Protein AF-A0A7J3KS52-F1 (afdb_monomer_lite)

Foldseek 3Di:
DVVVCDVQVNPHVPDHQDAPVVLVVLLVVLVVCVVVPVDPVSVVSSVSSVLCQLQQFQFDDPPDPDGDGLLPDDPVVCNVVSQLNAGKRRAPAEAADPPHDDDPVCPVRYIDGDHDPPND

Radius of gyration: 15.78 Å; chains: 1; bounding box: 36×25×48 Å

Structure (mmCIF, N/CA/C/O backbone):
data_AF-A0A7J3KS52-F1
#
_entry.id   AF-A0A7J3KS52-F1
#
loop_
_atom_site.group_PDB
_atom_site.id
_atom_site.type_symbol
_atom_site.label_atom_id
_atom_site.label_alt_id
_atom_site.label_comp_id
_atom_site.label_asym_id
_atom_site.label_entity_id
_atom_site.label_seq_id
_atom_site.pdbx_PDB_ins_code
_atom_site.Cartn_x
_atom_site.Cartn_y
_atom_site.Cartn_z
_atom_site.occupancy
_atom_site.B_iso_or_equiv
_atom_site.auth_seq_id
_atom_site.auth_comp_id
_atom_site.auth_asym_id
_atom_site.auth_atom_id
_atom_site.pdbx_PDB_model_num
ATOM 1 N N . MET A 1 1 ? -16.294 3.738 5.811 1.00 95.06 1 MET A N 1
ATOM 2 C CA . MET A 1 1 ? -14.919 3.200 5.933 1.00 95.06 1 MET A CA 1
ATOM 3 C C . MET A 1 1 ? -14.830 1.671 5.992 1.00 95.06 1 MET A C 1
ATOM 5 O O . MET A 1 1 ? -13.956 1.133 5.330 1.00 95.06 1 MET A O 1
ATOM 9 N N . ASN A 1 2 ? -15.732 0.935 6.659 1.00 96.00 2 ASN A N 1
ATOM 10 C CA . ASN A 1 2 ? -15.665 -0.545 6.652 1.00 96.00 2 ASN A CA 1
ATOM 11 C C . ASN A 1 2 ? -15.854 -1.166 5.254 1.00 96.00 2 ASN A C 1
ATOM 13 O O . ASN A 1 2 ? -15.107 -2.057 4.879 1.00 96.00 2 ASN A O 1
ATOM 17 N N . SER A 1 3 ? -16.790 -0.649 4.444 1.00 97.44 3 SER A N 1
ATOM 18 C CA . SER A 1 3 ? -16.953 -1.092 3.044 1.00 97.44 3 SER A CA 1
ATOM 19 C C . SER A 1 3 ? -15.699 -0.837 2.195 1.00 97.44 3 SER A C 1
ATOM 21 O O . SER A 1 3 ? -15.348 -1.657 1.353 1.00 97.44 3 SER A O 1
ATOM 23 N N . PHE A 1 4 ? -14.984 0.269 2.442 1.00 97.56 4 PHE A N 1
ATOM 24 C CA . PHE A 1 4 ? -13.684 0.510 1.815 1.00 97.56 4 PHE A CA 1
ATOM 25 C C . PHE A 1 4 ? -12.681 -0.574 2.229 1.00 97.56 4 PHE A C 1
ATOM 27 O O . PHE A 1 4 ? -12.128 -1.233 1.35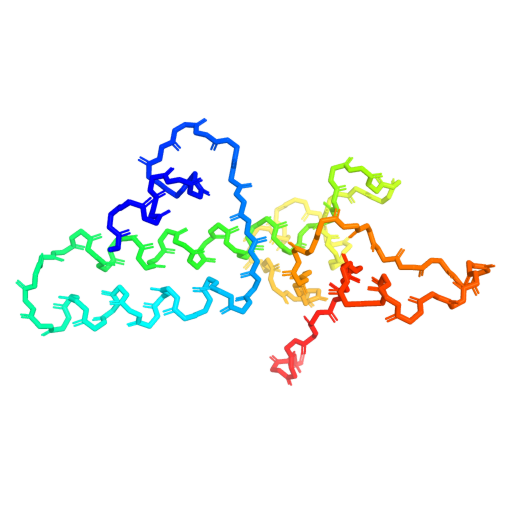7 1.00 97.56 4 PHE A O 1
ATOM 34 N N . ALA A 1 5 ? -12.522 -0.818 3.535 1.00 97.81 5 ALA A N 1
ATOM 35 C CA . ALA A 1 5 ? -11.601 -1.834 4.042 1.00 97.81 5 ALA A CA 1
ATOM 36 C C . ALA A 1 5 ? -11.896 -3.234 3.473 1.00 97.81 5 ALA A C 1
ATOM 38 O O . ALA A 1 5 ? -10.985 -3.959 3.082 1.00 97.81 5 ALA A O 1
ATOM 39 N N . TYR A 1 6 ? -13.176 -3.594 3.373 1.00 98.31 6 TYR A N 1
ATOM 40 C CA . TYR A 1 6 ? -13.592 -4.881 2.832 1.00 98.31 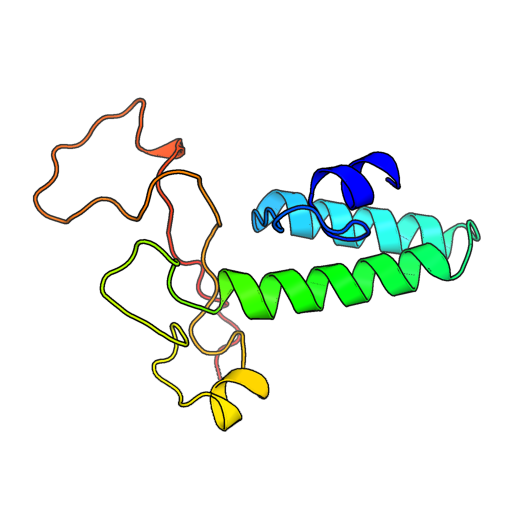6 TYR A CA 1
ATOM 41 C C . TYR A 1 6 ? -13.305 -4.992 1.330 1.00 98.31 6 TYR A C 1
ATOM 43 O O . TYR A 1 6 ? -12.665 -5.947 0.900 1.00 98.31 6 TYR A O 1
ATOM 51 N N . ARG A 1 7 ? -13.734 -4.012 0.520 1.00 97.81 7 ARG A N 1
ATOM 52 C CA . ARG A 1 7 ? -13.617 -4.074 -0.950 1.00 97.81 7 ARG A CA 1
ATOM 53 C C . ARG A 1 7 ? -12.183 -3.946 -1.465 1.00 97.81 7 ARG A C 1
ATOM 55 O O . ARG A 1 7 ? -11.915 -4.380 -2.579 1.00 97.81 7 ARG A O 1
ATOM 62 N N . THR A 1 8 ? -11.275 -3.350 -0.692 1.00 97.25 8 THR A N 1
ATOM 63 C CA . THR A 1 8 ? -9.860 -3.213 -1.080 1.00 97.25 8 THR A CA 1
ATOM 64 C C . THR A 1 8 ? -8.972 -4.340 -0.549 1.00 97.25 8 THR A C 1
ATOM 66 O O . THR A 1 8 ? -7.752 -4.251 -0.674 1.00 97.25 8 THR A O 1
ATOM 69 N N . GLY A 1 9 ? -9.540 -5.381 0.073 1.00 97.69 9 GLY A N 1
ATOM 70 C CA . GLY A 1 9 ? -8.764 -6.491 0.645 1.00 97.69 9 GLY A CA 1
ATOM 71 C C . GLY A 1 9 ? -7.997 -6.128 1.922 1.00 97.69 9 GLY A C 1
ATOM 72 O O . GLY A 1 9 ? -7.075 -6.830 2.322 1.00 97.69 9 GLY A O 1
ATOM 73 N N . LEU A 1 10 ? -8.324 -5.006 2.574 1.00 98.06 10 LEU A N 1
ATOM 74 C CA . LEU A 1 10 ? -7.695 -4.632 3.847 1.00 98.06 10 LEU A CA 1
ATOM 75 C C . LEU A 1 10 ? -8.256 -5.467 5.009 1.00 98.06 10 LEU A C 1
ATOM 77 O O . LEU A 1 10 ? -7.520 -5.863 5.912 1.00 98.06 10 LEU A O 1
ATOM 81 N N . SER A 1 11 ? -9.561 -5.739 5.000 1.00 97.50 11 SER A N 1
ATOM 82 C CA . SER A 1 11 ? -10.267 -6.490 6.050 1.00 97.50 11 SER A CA 1
ATOM 83 C C . SER A 1 11 ? -11.024 -7.712 5.519 1.00 97.50 11 SER A C 1
ATOM 85 O O . SER A 1 11 ? -12.004 -8.129 6.130 1.00 97.50 11 SER A O 1
ATOM 87 N N . SER A 1 12 ? -10.627 -8.230 4.359 1.00 97.12 12 SER A N 1
ATOM 88 C CA . SER A 1 12 ? -11.210 -9.405 3.706 1.00 97.12 12 SER A CA 1
ATOM 89 C C . SER A 1 12 ? -10.105 -10.241 3.059 1.00 97.12 12 SER A C 1
ATOM 91 O O . SER A 1 12 ? -8.971 -9.775 2.959 1.00 97.12 12 SER A O 1
ATOM 93 N N . ASP A 1 13 ? -10.457 -11.432 2.577 1.00 96.25 13 ASP A N 1
ATOM 94 C CA . ASP A 1 13 ? -9.541 -12.336 1.863 1.00 96.25 13 ASP A CA 1
ATOM 95 C C . ASP A 1 13 ? -9.425 -12.014 0.358 1.00 96.25 13 ASP A C 1
ATOM 97 O O . ASP A 1 13 ? -8.846 -12.775 -0.415 1.00 96.25 13 ASP A O 1
ATOM 101 N N . LEU A 1 14 ? -9.991 -10.884 -0.091 1.00 96.88 14 LEU A N 1
ATOM 102 C CA . LEU A 1 14 ? -9.846 -10.419 -1.472 1.00 96.88 14 LEU A CA 1
ATOM 103 C C . LEU A 1 14 ? -8.391 -10.026 -1.758 1.00 96.88 14 LEU A C 1
ATOM 105 O O . LEU A 1 14 ? -7.711 -9.490 -0.880 1.00 96.88 14 LEU A O 1
ATOM 109 N N . LYS A 1 15 ? -7.939 -10.194 -3.014 1.00 94.75 15 LYS A N 1
ATOM 110 C CA . LYS A 1 15 ? -6.613 -9.712 -3.441 1.00 94.75 15 LYS A CA 1
ATOM 111 C C . LYS A 1 15 ? -6.487 -8.216 -3.098 1.00 94.75 15 LYS A C 1
ATOM 113 O O . LYS A 1 15 ? -7.309 -7.427 -3.580 1.00 94.75 15 LYS A O 1
ATOM 118 N N . PRO A 1 16 ? -5.488 -7.810 -2.292 1.00 96.31 16 PRO A N 1
ATOM 119 C CA . PRO A 1 16 ? -5.325 -6.415 -1.917 1.00 96.31 16 PRO A CA 1
ATOM 120 C C . PRO A 1 16 ? -5.149 -5.514 -3.139 1.00 96.31 16 PRO A C 1
ATOM 122 O O . PRO A 1 16 ? -4.359 -5.804 -4.037 1.00 96.31 16 PRO A O 1
ATOM 125 N N . ARG A 1 17 ? -5.875 -4.395 -3.153 1.00 94.94 17 ARG A N 1
ATOM 126 C CA . ARG A 1 17 ? -5.738 -3.342 -4.165 1.00 94.94 17 ARG A CA 1
ATOM 127 C C . ARG A 1 17 ? -5.266 -2.080 -3.471 1.00 94.94 17 ARG A C 1
ATOM 129 O O . ARG A 1 17 ? -6.019 -1.510 -2.683 1.00 94.94 17 ARG A O 1
ATOM 136 N N . ARG A 1 18 ? -4.025 -1.683 -3.744 1.00 97.31 18 ARG A N 1
ATOM 137 C CA . ARG A 1 18 ? -3.383 -0.522 -3.126 1.00 97.31 18 ARG A CA 1
ATOM 138 C C . ARG A 1 18 ? -3.140 0.549 -4.173 1.00 97.31 18 ARG A C 1
ATOM 140 O O . ARG A 1 18 ? -2.670 0.239 -5.262 1.00 97.31 18 ARG A O 1
ATOM 147 N N . TYR A 1 19 ? -3.486 1.778 -3.826 1.00 96.50 19 TYR A N 1
ATOM 148 C CA . TYR A 1 19 ? -3.263 2.963 -4.638 1.00 96.50 19 TYR A CA 1
ATOM 149 C C . TYR A 1 19 ? -2.883 4.099 -3.697 1.00 96.50 19 TYR A C 1
ATOM 151 O O . TYR A 1 19 ? -3.696 4.531 -2.874 1.00 96.50 19 TYR A O 1
ATOM 159 N N . LEU A 1 20 ? -1.637 4.555 -3.820 1.00 95.44 20 LEU A N 1
ATOM 160 C CA . LEU A 1 20 ? -0.920 5.339 -2.818 1.00 95.44 20 LEU A CA 1
ATOM 161 C C . LEU A 1 20 ? -1.739 6.528 -2.300 1.00 95.44 20 LEU A C 1
ATOM 163 O O . LEU A 1 20 ? -1.920 6.690 -1.095 1.00 95.44 20 LEU A O 1
ATOM 167 N N . TRP A 1 21 ? -2.301 7.323 -3.212 1.00 94.69 21 TRP A N 1
ATOM 168 C CA . TRP A 1 21 ? -3.055 8.525 -2.861 1.00 94.69 21 TRP A CA 1
ATOM 169 C C . TRP A 1 21 ? -4.365 8.210 -2.135 1.00 94.69 21 TRP A C 1
ATOM 171 O O . TRP A 1 21 ? -4.648 8.791 -1.089 1.00 94.69 21 TRP A O 1
ATOM 181 N N . THR A 1 22 ? -5.167 7.271 -2.648 1.00 96.62 22 THR A N 1
ATOM 182 C CA . THR A 1 22 ? -6.430 6.888 -1.993 1.00 96.62 22 THR A CA 1
ATOM 183 C C . THR A 1 22 ? -6.185 6.244 -0.635 1.00 96.62 22 THR A C 1
ATOM 185 O O . THR A 1 22 ? -6.930 6.519 0.307 1.00 96.62 22 THR A O 1
ATOM 188 N N . ASP A 1 23 ? -5.139 5.430 -0.511 1.00 98.12 23 ASP A N 1
ATOM 189 C CA . ASP A 1 23 ? -4.798 4.801 0.758 1.00 98.12 23 ASP A CA 1
ATOM 190 C C . ASP A 1 23 ? -4.301 5.834 1.783 1.00 98.12 23 ASP A C 1
ATOM 192 O O . ASP A 1 23 ? -4.710 5.765 2.942 1.00 98.12 23 ASP A O 1
ATOM 196 N N . ALA A 1 24 ? -3.542 6.858 1.372 1.00 97.25 24 ALA A N 1
ATOM 197 C CA . ALA A 1 24 ? -3.154 7.965 2.252 1.00 97.25 24 ALA A CA 1
ATOM 198 C C . ALA A 1 24 ? -4.378 8.706 2.828 1.00 97.25 24 ALA A C 1
ATOM 200 O O . ALA A 1 24 ? -4.476 8.907 4.041 1.00 97.25 24 ALA A O 1
ATOM 201 N N . PHE A 1 25 ? -5.370 9.032 1.989 1.00 98.12 25 PHE A N 1
ATOM 202 C CA . PHE A 1 25 ? -6.634 9.610 2.466 1.00 98.12 25 PHE A CA 1
ATOM 203 C C . PHE A 1 25 ? -7.393 8.656 3.399 1.00 98.12 25 PHE A C 1
ATOM 205 O O . PHE A 1 25 ? -7.976 9.088 4.397 1.00 98.12 25 PHE A O 1
ATOM 212 N N . ALA A 1 26 ? -7.396 7.355 3.104 1.00 98.44 26 ALA A N 1
ATOM 213 C CA . ALA A 1 26 ? -8.059 6.362 3.938 1.00 98.44 26 ALA A CA 1
ATOM 214 C C . ALA A 1 26 ? -7.411 6.231 5.325 1.00 98.44 26 ALA A C 1
ATOM 216 O O . ALA A 1 26 ? -8.147 6.130 6.308 1.00 98.44 26 ALA A O 1
ATOM 217 N N . VAL A 1 27 ? -6.077 6.299 5.427 1.00 98.62 27 VAL A N 1
ATOM 218 C CA . VAL A 1 27 ? -5.357 6.344 6.711 1.00 98.62 27 VAL A CA 1
ATOM 219 C C . VAL A 1 27 ? -5.822 7.540 7.541 1.00 98.62 27 VAL A C 1
ATOM 221 O O . VAL A 1 27 ? -6.250 7.349 8.681 1.00 98.62 27 VAL A O 1
ATOM 224 N N . CYS A 1 28 ? -5.840 8.749 6.968 1.00 98.50 28 CYS A N 1
ATOM 225 C CA . CYS A 1 28 ? -6.333 9.945 7.662 1.00 98.50 28 CYS A CA 1
ATOM 226 C C . CYS A 1 28 ? -7.780 9.770 8.149 1.00 98.50 28 CYS A C 1
ATOM 228 O O . CYS A 1 28 ? -8.092 10.058 9.304 1.00 98.50 28 CYS A O 1
ATOM 230 N N . ASN A 1 29 ? -8.656 9.227 7.301 1.00 98.62 29 ASN A N 1
ATOM 231 C CA . ASN A 1 29 ? -10.055 8.985 7.655 1.00 98.62 29 ASN A CA 1
ATOM 232 C C . ASN A 1 29 ? -10.212 7.952 8.780 1.00 98.62 29 ASN A C 1
ATOM 234 O O . ASN A 1 29 ? -11.061 8.114 9.656 1.00 98.62 29 ASN A O 1
ATOM 238 N N . PHE A 1 30 ? -9.414 6.883 8.779 1.00 98.75 30 PHE A N 1
ATOM 239 C CA . PHE A 1 30 ? -9.422 5.897 9.857 1.00 98.75 30 PHE A CA 1
ATOM 240 C C . PHE A 1 30 ? -8.943 6.496 11.183 1.00 98.75 30 PHE A C 1
ATOM 242 O O . PHE A 1 30 ? -9.594 6.299 12.210 1.00 98.75 30 PHE A O 1
ATOM 249 N N . LEU A 1 31 ? -7.853 7.264 11.166 1.00 98.62 31 LEU A N 1
ATOM 250 C CA . LEU A 1 31 ? -7.340 7.932 12.362 1.00 98.62 31 LEU A CA 1
ATOM 251 C C . LEU A 1 31 ? -8.337 8.957 12.915 1.00 98.62 31 LEU A C 1
ATOM 253 O O . LEU A 1 31 ? -8.528 9.024 14.127 1.00 98.62 31 LEU A O 1
ATOM 257 N N . GLU A 1 32 ? -9.041 9.694 12.055 1.00 98.56 32 GLU A N 1
ATOM 258 C CA . GLU A 1 32 ? -10.076 10.633 12.498 1.00 98.56 32 GLU A CA 1
ATOM 259 C C . GLU A 1 32 ? -11.276 9.915 13.135 1.00 98.56 32 GLU A C 1
ATOM 261 O O . GLU A 1 32 ? -11.787 10.346 14.170 1.00 98.56 32 GLU A O 1
ATOM 266 N N . LEU A 1 33 ? -11.711 8.781 12.574 1.00 98.50 33 LEU A N 1
ATOM 267 C CA . LEU A 1 33 ? -12.760 7.958 13.188 1.00 98.50 33 LEU A CA 1
ATOM 268 C C . LEU A 1 33 ? -12.327 7.397 14.547 1.00 98.50 33 LEU A C 1
ATOM 270 O O . LEU A 1 33 ? -13.137 7.342 15.474 1.00 98.50 33 LEU A O 1
ATOM 274 N N . TYR A 1 34 ? -11.060 7.007 14.683 1.00 98.44 34 TYR A N 1
ATOM 275 C CA . TYR A 1 34 ? -10.502 6.616 15.972 1.00 98.44 34 TYR A CA 1
ATOM 276 C C . TYR A 1 34 ? -10.534 7.781 16.971 1.00 98.44 34 TYR A C 1
ATOM 278 O O . TYR A 1 34 ? -11.084 7.636 18.062 1.00 98.44 34 TYR A O 1
ATOM 286 N N . ARG A 1 35 ? -10.042 8.960 16.568 1.00 98.31 35 ARG A N 1
ATOM 287 C CA . ARG A 1 35 ? -9.995 10.174 17.398 1.00 98.31 35 ARG A CA 1
ATOM 288 C C . ARG A 1 35 ? -11.376 10.620 17.882 1.00 98.31 35 ARG A C 1
ATOM 290 O O . ARG A 1 35 ? -11.504 11.107 19.000 1.00 98.31 35 ARG A O 1
ATOM 297 N N . LYS A 1 36 ? -12.418 10.431 17.066 1.00 98.38 36 LYS A N 1
ATOM 298 C CA . LYS A 1 36 ? -13.816 10.712 17.435 1.00 98.38 36 LYS A CA 1
ATOM 299 C C . LYS A 1 36 ? -14.463 9.645 18.333 1.00 98.38 36 LYS A C 1
ATOM 301 O O . LYS A 1 36 ? -15.637 9.778 18.664 1.00 98.38 36 LYS A O 1
ATOM 306 N N . GLY A 1 37 ? -13.739 8.594 18.720 1.00 97.38 37 GLY A N 1
ATOM 307 C CA . GLY A 1 37 ? -14.228 7.574 19.650 1.00 97.38 37 GLY A CA 1
ATOM 308 C C . GLY A 1 37 ? -15.052 6.455 19.008 1.00 97.38 37 GLY A C 1
ATOM 309 O O . GLY A 1 37 ? -15.715 5.707 19.719 1.00 97.38 37 GLY A O 1
ATOM 310 N N . PHE A 1 38 ? -15.000 6.268 17.682 1.00 96.62 38 PHE A N 1
ATOM 311 C CA . PHE A 1 38 ? -15.745 5.188 17.010 1.00 96.62 38 PHE A CA 1
ATOM 312 C C . PHE A 1 38 ? -15.097 3.787 17.146 1.00 96.62 38 PHE A C 1
ATOM 314 O O . PHE A 1 38 ? -15.534 2.830 16.493 1.00 96.62 38 PHE A O 1
ATOM 321 N N . GLY A 1 39 ? -14.065 3.658 17.989 1.00 96.69 39 GLY A N 1
ATOM 322 C CA . GLY A 1 39 ? -13.463 2.396 18.430 1.00 96.69 39 GLY A CA 1
ATOM 323 C C . GLY A 1 39 ? -12.057 2.105 17.888 1.00 96.69 39 GLY A C 1
ATOM 324 O O . GLY A 1 39 ? -11.694 2.509 16.781 1.00 96.69 39 GLY A O 1
ATOM 325 N N . GLU A 1 40 ? -11.291 1.319 18.656 1.00 97.62 40 GLU A N 1
ATOM 326 C CA . GLU A 1 40 ? -9.898 0.901 18.376 1.00 97.62 40 GLU A CA 1
ATOM 327 C C . GLU A 1 40 ? -9.716 0.215 17.014 1.00 97.62 40 GLU A C 1
ATOM 329 O O . GLU A 1 40 ? -8.648 0.283 16.404 1.00 97.62 40 GLU A O 1
ATOM 334 N N . LYS A 1 41 ? -10.778 -0.396 16.471 1.00 97.94 41 LYS A N 1
ATOM 335 C CA . LYS A 1 41 ? -10.740 -1.040 15.151 1.00 97.94 41 LYS A CA 1
ATOM 336 C C . LYS A 1 41 ? -10.229 -0.109 14.049 1.00 97.94 41 LYS A C 1
ATOM 338 O O . LYS A 1 41 ? -9.565 -0.579 13.134 1.00 97.94 41 LYS A O 1
ATOM 343 N N . TYR A 1 42 ? -10.519 1.192 14.119 1.00 98.56 42 TYR A N 1
ATOM 344 C CA . TYR A 1 42 ? -10.085 2.126 13.083 1.00 98.56 42 TYR A CA 1
ATOM 345 C C . TYR A 1 42 ? -8.598 2.460 13.188 1.00 98.56 42 TYR A C 1
ATOM 347 O O . TYR A 1 42 ? -7.939 2.553 12.158 1.00 98.56 42 TYR A O 1
ATOM 355 N N . ARG A 1 43 ? -8.035 2.515 14.401 1.00 98.50 43 ARG A N 1
ATOM 356 C CA . ARG A 1 43 ? -6.582 2.587 14.593 1.00 98.50 43 ARG A CA 1
ATOM 357 C C . ARG A 1 43 ? -5.895 1.349 14.015 1.00 98.50 43 ARG A C 1
ATOM 359 O O . ARG A 1 43 ? -4.939 1.482 13.258 1.00 98.50 43 ARG A O 1
ATOM 366 N N . ASN A 1 44 ? -6.432 0.160 14.288 1.00 98.50 44 ASN A N 1
ATOM 367 C CA . ASN A 1 44 ? -5.890 -1.091 13.748 1.00 98.50 44 ASN A CA 1
ATOM 368 C C . ASN A 1 44 ? -5.979 -1.152 12.214 1.00 98.50 44 ASN A C 1
ATOM 370 O O . ASN A 1 44 ? -5.037 -1.593 11.564 1.00 98.50 44 ASN A O 1
ATOM 374 N N . LEU A 1 45 ? -7.083 -0.677 11.623 1.00 98.69 45 LEU A N 1
ATOM 375 C CA . LEU A 1 45 ? -7.222 -0.581 10.166 1.00 98.69 45 LEU A CA 1
ATOM 376 C C . LEU A 1 45 ? -6.245 0.429 9.554 1.00 98.69 45 LEU A C 1
ATOM 378 O O . LEU A 1 45 ? -5.706 0.149 8.489 1.00 98.69 45 LEU A O 1
ATOM 382 N N . ALA A 1 46 ? -5.991 1.564 10.215 1.00 98.69 46 ALA A N 1
ATOM 383 C CA . ALA A 1 46 ? -5.001 2.538 9.762 1.00 98.69 46 ALA A CA 1
ATOM 384 C C . ALA A 1 46 ? -3.593 1.928 9.727 1.00 98.69 46 ALA A C 1
ATOM 386 O O . ALA A 1 46 ? -2.940 1.981 8.690 1.00 98.69 46 ALA A O 1
ATOM 387 N N . LEU A 1 47 ? -3.162 1.291 10.824 1.00 98.56 47 LEU A N 1
ATOM 388 C CA . LEU A 1 47 ? -1.850 0.637 10.910 1.00 98.56 47 LEU A CA 1
ATOM 389 C C . LEU A 1 47 ? -1.710 -0.476 9.865 1.00 98.56 47 LEU A C 1
ATOM 391 O O . LEU A 1 47 ? -0.770 -0.468 9.078 1.00 98.56 47 LEU A O 1
ATOM 395 N N . LYS A 1 48 ? -2.711 -1.360 9.769 1.00 98.50 48 LYS A N 1
ATOM 396 C CA . LYS A 1 48 ? -2.719 -2.439 8.775 1.00 98.50 48 LYS A CA 1
ATOM 397 C C . LYS A 1 48 ? -2.655 -1.908 7.340 1.00 98.50 48 LYS A C 1
ATOM 399 O O . LYS A 1 48 ? -2.050 -2.546 6.481 1.00 98.50 48 LYS A O 1
ATOM 404 N N . LEU A 1 49 ? -3.303 -0.774 7.059 1.00 98.69 49 LEU A N 1
ATOM 405 C CA . LEU A 1 49 ? -3.272 -0.170 5.731 1.00 98.69 49 LEU A CA 1
ATOM 406 C C . LEU A 1 49 ? -1.886 0.384 5.408 1.00 98.69 49 LEU A C 1
ATOM 408 O O . LEU A 1 49 ? -1.395 0.121 4.317 1.00 98.69 49 LEU A O 1
ATOM 412 N N . VAL A 1 50 ? -1.253 1.087 6.352 1.00 98.31 50 VAL A N 1
ATOM 413 C CA . VAL A 1 50 ? 0.128 1.576 6.208 1.00 98.31 50 VAL A CA 1
ATOM 414 C C . VAL A 1 50 ? 1.077 0.416 5.916 1.00 98.31 50 VAL A C 1
ATOM 416 O O . VAL A 1 50 ? 1.804 0.466 4.925 1.00 98.31 50 VAL A O 1
ATOM 419 N N . ASP A 1 51 ? 0.998 -0.663 6.699 1.00 97.88 51 ASP A N 1
ATOM 420 C CA . ASP A 1 51 ? 1.824 -1.852 6.486 1.00 97.88 51 ASP A CA 1
ATOM 421 C C . ASP A 1 51 ? 1.593 -2.430 5.086 1.00 97.88 51 ASP A C 1
ATOM 423 O O . ASP A 1 51 ? 2.531 -2.582 4.306 1.00 97.88 51 ASP A O 1
ATOM 427 N N . GLN A 1 52 ? 0.338 -2.697 4.707 1.00 98.12 52 GLN A N 1
ATOM 428 C CA . GLN A 1 52 ? 0.048 -3.254 3.385 1.00 98.12 52 GLN A CA 1
ATOM 429 C C . GLN A 1 52 ? 0.507 -2.346 2.242 1.00 98.12 52 GLN A C 1
ATOM 431 O O . GLN A 1 52 ? 1.010 -2.858 1.246 1.00 98.12 52 GLN A O 1
ATOM 436 N N . VAL A 1 53 ? 0.355 -1.026 2.361 1.00 97.94 53 VAL A N 1
ATOM 437 C CA . VAL A 1 53 ? 0.863 -0.075 1.364 1.00 97.94 53 VAL A CA 1
ATOM 438 C C . VAL A 1 53 ? 2.377 -0.210 1.236 1.00 97.94 53 VAL A C 1
ATOM 440 O O . VAL A 1 53 ? 2.864 -0.397 0.125 1.00 97.94 53 VAL A O 1
ATOM 443 N N . HIS A 1 54 ? 3.115 -0.191 2.346 1.00 96.94 54 HIS A N 1
ATOM 444 C CA . HIS A 1 54 ? 4.572 -0.305 2.322 1.00 96.94 54 HIS A CA 1
ATOM 445 C C . HIS A 1 54 ? 5.042 -1.642 1.734 1.00 96.94 54 HIS A C 1
ATOM 447 O O . HIS A 1 54 ? 5.885 -1.662 0.842 1.00 96.94 54 HIS A O 1
ATOM 453 N N . PHE A 1 55 ? 4.466 -2.763 2.173 1.00 96.81 55 PHE A N 1
ATOM 454 C CA . PHE A 1 55 ? 4.877 -4.097 1.727 1.00 96.81 55 PHE A CA 1
ATOM 455 C C . PHE A 1 55 ? 4.485 -4.409 0.278 1.00 96.81 55 PHE A C 1
ATOM 457 O O . PHE A 1 55 ? 5.211 -5.128 -0.406 1.00 96.81 55 PHE A O 1
ATOM 464 N N . ILE A 1 56 ? 3.349 -3.894 -0.202 1.00 96.88 56 ILE A N 1
ATOM 465 C CA . ILE A 1 56 ? 2.860 -4.171 -1.561 1.00 96.88 56 ILE A CA 1
ATOM 466 C C . ILE A 1 56 ? 3.442 -3.174 -2.562 1.00 96.88 56 ILE A C 1
ATOM 468 O O . ILE A 1 56 ? 3.912 -3.574 -3.629 1.00 96.88 56 ILE A O 1
ATOM 472 N N . LEU A 1 57 ? 3.402 -1.876 -2.250 1.00 97.12 57 LEU A N 1
ATOM 473 C CA . LEU A 1 57 ? 3.876 -0.839 -3.166 1.00 97.12 57 LEU A CA 1
ATOM 474 C C . LEU A 1 57 ? 5.397 -0.655 -3.099 1.00 97.12 57 LEU A C 1
ATOM 476 O O . LEU A 1 57 ? 5.958 -0.143 -4.056 1.00 97.12 57 LEU A O 1
ATOM 480 N N . GLY A 1 58 ? 6.082 -1.126 -2.052 1.00 96.31 58 GLY A N 1
ATOM 481 C CA . GLY A 1 58 ? 7.553 -1.162 -1.980 1.00 96.31 58 GLY A CA 1
ATOM 482 C C . GLY A 1 58 ? 8.206 -2.291 -2.787 1.00 96.31 58 GLY A C 1
ATOM 483 O O . GLY A 1 58 ? 9.433 -2.376 -2.871 1.00 96.31 58 GLY A O 1
ATOM 484 N N . ARG A 1 59 ? 7.404 -3.173 -3.393 1.00 96.56 59 ARG A N 1
ATOM 485 C CA . ARG A 1 59 ? 7.860 -4.294 -4.226 1.00 96.56 59 ARG A CA 1
ATOM 486 C C . ARG A 1 59 ? 7.521 -4.073 -5.691 1.00 96.56 59 ARG A C 1
ATOM 488 O O . ARG A 1 59 ? 6.541 -3.397 -6.011 1.00 96.56 59 ARG A O 1
ATOM 495 N N . HIS A 1 60 ? 8.310 -4.678 -6.575 1.00 96.00 60 HIS A N 1
ATOM 496 C CA . HIS A 1 60 ? 7.975 -4.751 -7.994 1.00 96.00 60 HIS A CA 1
ATOM 497 C C . HIS A 1 60 ? 6.623 -5.441 -8.193 1.00 96.00 60 HIS A C 1
ATOM 499 O O . HIS A 1 60 ? 6.184 -6.241 -7.362 1.00 96.00 60 HIS A O 1
ATOM 505 N N . ARG A 1 61 ? 5.938 -5.101 -9.285 1.00 94.12 61 ARG A N 1
ATOM 506 C CA . ARG A 1 61 ? 4.635 -5.688 -9.596 1.00 94.12 61 ARG A CA 1
ATOM 507 C C . ARG A 1 61 ? 4.767 -7.180 -9.897 1.00 94.12 61 ARG A C 1
ATOM 509 O O . ARG A 1 61 ? 5.793 -7.635 -10.397 1.00 94.12 61 ARG A O 1
ATOM 516 N N . ASP A 1 62 ? 3.689 -7.925 -9.663 1.00 90.88 62 ASP A N 1
ATOM 517 C CA . ASP A 1 62 ? 3.634 -9.360 -9.971 1.00 90.88 62 ASP A CA 1
ATOM 518 C C . ASP A 1 62 ? 3.915 -9.639 -11.463 1.00 90.88 62 ASP A C 1
ATOM 520 O O . ASP A 1 62 ? 4.539 -10.651 -11.796 1.00 90.88 62 ASP A O 1
ATOM 524 N N . ASP A 1 63 ? 3.478 -8.726 -12.339 1.00 91.12 63 ASP A N 1
ATOM 525 C CA . ASP A 1 63 ? 3.599 -8.765 -13.802 1.00 91.12 63 ASP A CA 1
ATOM 526 C C . ASP A 1 63 ? 4.891 -8.119 -14.347 1.00 91.12 63 ASP A C 1
ATOM 528 O O . ASP A 1 63 ? 5.131 -8.172 -15.552 1.00 91.12 63 ASP A O 1
ATOM 532 N N . ASP A 1 64 ? 5.757 -7.566 -13.488 1.00 91.69 64 ASP A N 1
ATOM 533 C CA . ASP A 1 64 ? 7.069 -7.034 -13.886 1.00 91.69 64 ASP A CA 1
ATOM 534 C C . ASP A 1 64 ? 8.100 -8.172 -14.013 1.00 91.69 64 ASP A C 1
ATOM 536 O O . ASP A 1 64 ? 8.031 -9.194 -13.318 1.00 91.69 64 ASP A O 1
ATOM 540 N N . VAL A 1 65 ? 9.082 -8.005 -14.902 1.00 92.12 65 VAL A N 1
ATOM 541 C CA . VAL A 1 65 ? 10.225 -8.924 -15.033 1.00 92.12 65 VAL A CA 1
ATOM 542 C C . VAL A 1 65 ? 11.144 -8.854 -13.811 1.00 92.12 65 VAL A C 1
ATOM 544 O O . VAL A 1 65 ? 11.723 -9.865 -13.413 1.00 92.12 65 VAL A O 1
ATOM 547 N N . ARG A 1 66 ? 11.249 -7.675 -13.188 1.00 93.12 66 ARG A N 1
ATOM 548 C CA . ARG A 1 66 ? 11.952 -7.443 -11.926 1.00 93.12 66 ARG A CA 1
ATOM 549 C C . ARG A 1 66 ? 11.129 -8.029 -10.786 1.00 93.12 66 ARG A C 1
ATOM 551 O O . ARG A 1 66 ? 9.909 -7.895 -10.750 1.00 93.12 66 ARG A O 1
ATOM 558 N N . LYS A 1 67 ? 11.799 -8.677 -9.837 1.00 95.00 67 LYS A N 1
ATOM 559 C CA . LYS A 1 67 ? 11.167 -9.336 -8.687 1.00 95.00 67 LYS A CA 1
ATOM 560 C C . LYS A 1 67 ? 11.740 -8.793 -7.383 1.00 95.00 67 LYS A C 1
ATOM 562 O O . LYS A 1 67 ? 12.846 -8.266 -7.359 1.00 95.00 67 LYS A O 1
ATOM 567 N N . GLY A 1 68 ? 10.987 -8.956 -6.298 1.00 95.56 68 GLY A N 1
ATOM 568 C CA . GLY A 1 68 ? 11.410 -8.533 -4.964 1.00 95.56 68 GLY A CA 1
ATOM 569 C C . GLY A 1 68 ? 11.172 -7.047 -4.691 1.00 95.56 68 GLY A C 1
ATOM 570 O O . GLY A 1 68 ? 10.224 -6.447 -5.206 1.00 95.56 68 GLY A O 1
ATOM 571 N N . TRP A 1 69 ? 12.001 -6.480 -3.819 1.00 97.25 69 TRP A N 1
ATOM 572 C CA . TRP A 1 69 ? 11.915 -5.092 -3.373 1.00 97.25 69 TRP A CA 1
ATOM 573 C C . TRP A 1 69 ? 12.427 -4.118 -4.429 1.00 97.25 69 TRP A C 1
ATOM 575 O O . TRP A 1 69 ? 13.457 -4.361 -5.050 1.00 97.25 69 TRP A O 1
ATOM 585 N N . ILE A 1 70 ? 11.761 -2.972 -4.562 1.00 95.00 70 ILE A N 1
ATOM 586 C CA . ILE A 1 70 ? 12.171 -1.901 -5.485 1.00 95.00 70 ILE A CA 1
ATOM 587 C C . ILE A 1 70 ? 13.544 -1.330 -5.111 1.00 95.00 70 ILE A C 1
ATOM 589 O O . ILE A 1 70 ? 14.294 -0.876 -5.969 1.00 95.00 70 ILE A O 1
ATOM 593 N N . SER A 1 71 ? 13.898 -1.389 -3.827 1.00 94.06 71 SER A N 1
ATOM 594 C CA . SER A 1 71 ? 15.221 -1.012 -3.329 1.00 94.06 71 SER A CA 1
ATOM 595 C C . SER A 1 71 ? 16.350 -1.939 -3.791 1.00 94.06 71 SER A C 1
ATOM 597 O O . SER A 1 71 ? 17.514 -1.619 -3.572 1.00 94.06 71 SER A O 1
ATOM 599 N N . GLY A 1 72 ? 16.034 -3.106 -4.363 1.00 95.31 72 GLY A N 1
ATOM 600 C CA . GLY A 1 72 ? 17.010 -4.154 -4.663 1.00 95.31 72 GLY A CA 1
ATOM 601 C C . GLY A 1 72 ? 17.539 -4.889 -3.425 1.00 95.31 72 GLY A C 1
ATOM 602 O O . GLY A 1 72 ? 18.424 -5.734 -3.552 1.00 95.31 72 GLY A O 1
ATOM 603 N N . LEU A 1 73 ? 17.012 -4.594 -2.231 1.00 96.19 73 LEU A N 1
ATOM 604 C CA . LEU A 1 73 ? 17.365 -5.310 -1.008 1.00 96.19 73 LEU A CA 1
ATOM 605 C C . LEU A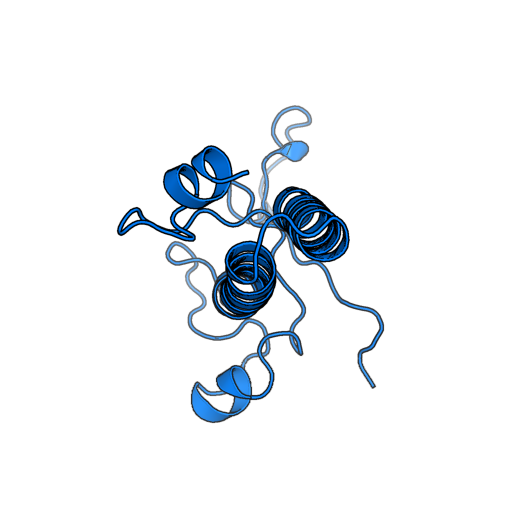 1 73 ? 16.852 -6.755 -1.045 1.00 96.19 73 LEU A C 1
ATOM 607 O O . LEU A 1 73 ? 15.843 -7.070 -1.681 1.00 96.19 73 LEU A O 1
ATOM 611 N N . ASN A 1 74 ? 17.536 -7.630 -0.306 1.00 96.69 74 ASN A N 1
ATOM 612 C CA . ASN A 1 74 ? 17.043 -8.980 -0.047 1.00 96.69 74 ASN A CA 1
ATOM 613 C C . ASN A 1 74 ? 15.760 -8.947 0.809 1.00 96.69 74 ASN A C 1
ATOM 615 O O . ASN A 1 74 ? 15.361 -7.900 1.325 1.00 96.69 74 ASN A O 1
ATOM 619 N N . ASP A 1 75 ? 15.098 -10.096 0.961 1.00 95.94 75 ASP A N 1
ATOM 620 C CA . ASP A 1 75 ? 13.812 -10.146 1.661 1.00 95.94 75 ASP A CA 1
ATOM 621 C C . ASP A 1 75 ? 13.896 -9.718 3.132 1.00 95.94 75 ASP A C 1
ATOM 623 O O . ASP A 1 75 ? 12.973 -9.057 3.603 1.00 95.94 75 ASP A O 1
ATOM 627 N N . GLU A 1 76 ? 14.988 -10.037 3.832 1.00 97.38 76 GLU A N 1
ATOM 628 C CA . GLU A 1 76 ? 15.169 -9.678 5.242 1.00 97.38 76 GLU A CA 1
ATOM 629 C C . GLU A 1 76 ? 15.320 -8.161 5.423 1.00 97.38 76 GLU A C 1
ATOM 631 O O . GLU A 1 76 ? 14.600 -7.547 6.213 1.00 97.38 76 GLU A O 1
ATOM 636 N N . GLU A 1 77 ? 16.222 -7.541 4.665 1.00 96.56 77 GLU A N 1
ATOM 637 C CA . GLU A 1 77 ? 16.507 -6.110 4.778 1.00 96.56 77 GLU A CA 1
ATOM 638 C C . GLU A 1 77 ? 15.380 -5.260 4.196 1.00 96.56 77 GLU A C 1
ATOM 640 O O . GLU A 1 77 ? 14.984 -4.254 4.785 1.00 96.56 77 GLU A O 1
ATOM 645 N N . GLY A 1 78 ? 14.784 -5.688 3.082 1.00 95.81 78 GLY A N 1
ATOM 646 C CA . GLY A 1 78 ? 13.623 -5.006 2.526 1.00 95.81 78 GLY A CA 1
ATOM 647 C C . GLY A 1 78 ? 12.402 -5.089 3.444 1.00 95.81 78 GLY A C 1
ATOM 648 O O . GLY A 1 78 ? 11.640 -4.131 3.517 1.00 95.81 78 GLY A O 1
ATOM 649 N N . PHE A 1 79 ? 12.241 -6.170 4.218 1.00 95.88 79 PHE A N 1
ATOM 650 C CA . PHE A 1 79 ? 11.177 -6.252 5.223 1.00 95.88 79 PHE A CA 1
ATOM 651 C C . PHE A 1 79 ? 11.347 -5.201 6.327 1.00 95.88 79 PHE A C 1
ATOM 653 O O . PHE A 1 79 ? 10.361 -4.604 6.759 1.00 95.88 79 PHE A O 1
ATOM 660 N N . LYS A 1 80 ? 12.588 -4.947 6.760 1.00 95.88 80 LYS A N 1
ATOM 661 C CA . LYS A 1 80 ? 12.913 -3.900 7.744 1.00 95.88 80 LYS A CA 1
ATOM 662 C C . LYS A 1 80 ? 12.774 -2.491 7.154 1.00 95.88 80 LYS A C 1
ATOM 664 O O . LYS A 1 80 ? 12.427 -1.556 7.875 1.00 95.88 80 LYS A O 1
ATOM 669 N N . HIS A 1 81 ? 13.015 -2.343 5.850 1.00 94.44 81 HIS A N 1
ATOM 670 C CA . HIS A 1 81 ? 13.072 -1.056 5.154 1.00 94.44 81 HIS A CA 1
ATOM 671 C C . HIS A 1 81 ? 12.194 -1.015 3.885 1.00 94.44 81 HIS A C 1
ATOM 673 O O . HIS A 1 81 ? 12.697 -0.731 2.795 1.00 94.44 81 HIS A O 1
ATOM 679 N N . PRO A 1 82 ? 10.869 -1.232 3.992 1.00 95.06 82 PRO A N 1
ATOM 680 C CA . PRO A 1 82 ? 10.003 -1.446 2.829 1.00 95.06 82 PRO A CA 1
ATOM 681 C C . PRO A 1 82 ? 9.829 -0.208 1.937 1.00 95.06 82 PRO A C 1
ATOM 683 O O . PRO A 1 82 ? 9.391 -0.324 0.797 1.00 95.06 82 PRO A O 1
ATOM 686 N N . THR A 1 83 ? 10.170 0.980 2.440 1.00 94.31 83 THR A N 1
ATOM 687 C CA . THR A 1 83 ? 10.003 2.265 1.744 1.00 94.31 83 THR A CA 1
ATOM 688 C C . THR A 1 83 ? 11.316 2.874 1.249 1.00 94.31 83 THR A C 1
ATOM 690 O O . THR A 1 83 ? 11.280 3.924 0.612 1.00 94.31 83 THR A O 1
ATOM 693 N N . ILE A 1 84 ? 12.472 2.245 1.507 1.00 92.31 84 ILE A N 1
ATOM 694 C CA . ILE A 1 84 ? 13.796 2.813 1.174 1.00 92.31 84 ILE A CA 1
ATOM 695 C C . ILE A 1 84 ? 14.056 2.875 -0.334 1.00 92.31 84 ILE A C 1
ATOM 697 O O . ILE A 1 84 ? 14.904 3.618 -0.796 1.00 92.31 84 ILE A O 1
ATOM 701 N N . GLY A 1 85 ? 13.323 2.102 -1.133 1.00 91.75 85 GLY A N 1
ATOM 702 C CA . GLY A 1 85 ? 13.349 2.244 -2.586 1.00 91.75 85 GLY A CA 1
ATOM 703 C C . GLY A 1 85 ? 12.428 3.353 -3.086 1.00 91.75 85 GLY A C 1
ATOM 704 O O . GLY A 1 85 ? 12.500 3.702 -4.250 1.00 91.75 85 GLY A O 1
ATOM 705 N N . GLY A 1 86 ? 11.552 3.908 -2.247 1.00 93.88 86 GLY A N 1
ATOM 706 C CA . GLY A 1 86 ? 10.308 4.539 -2.684 1.00 93.88 86 GLY A CA 1
ATOM 707 C C . GLY A 1 86 ? 9.162 3.527 -2.783 1.00 93.88 86 GLY A C 1
ATOM 708 O O . GLY A 1 86 ? 9.317 2.346 -2.469 1.00 93.88 86 GLY A O 1
ATOM 709 N N . LEU A 1 87 ? 7.990 4.007 -3.191 1.00 95.50 87 LEU A N 1
ATOM 710 C CA . LEU A 1 87 ? 6.772 3.209 -3.340 1.00 95.50 87 LEU A CA 1
ATOM 711 C C . LEU A 1 87 ? 6.212 3.382 -4.743 1.00 95.50 87 LEU A C 1
ATOM 713 O O . LEU A 1 87 ? 6.204 4.489 -5.273 1.00 95.50 87 LEU A O 1
ATOM 717 N N . ARG A 1 88 ? 5.663 2.319 -5.323 1.00 96.44 88 ARG A N 1
ATOM 718 C CA . ARG A 1 88 ? 4.814 2.448 -6.506 1.00 96.44 88 ARG A CA 1
ATOM 719 C C . ARG A 1 88 ? 3.580 3.286 -6.207 1.00 96.44 88 ARG A C 1
ATOM 721 O O . ARG A 1 88 ? 3.105 3.344 -5.072 1.00 96.44 88 ARG A O 1
ATOM 728 N N . ILE A 1 89 ? 3.014 3.885 -7.245 1.00 95.19 89 ILE A N 1
ATOM 729 C CA . ILE A 1 89 ? 1.741 4.595 -7.151 1.00 95.19 89 ILE A CA 1
ATOM 730 C C . ILE A 1 89 ? 0.587 3.585 -7.003 1.00 95.19 89 ILE A C 1
ATOM 732 O O . ILE A 1 89 ? -0.355 3.838 -6.253 1.00 95.19 89 ILE A O 1
ATOM 736 N N . GLY A 1 90 ? 0.668 2.422 -7.655 1.00 95.50 90 GLY A N 1
ATOM 737 C CA . GLY A 1 90 ? -0.333 1.352 -7.599 1.00 95.50 90 GLY A CA 1
ATOM 738 C C . GLY A 1 90 ? -1.429 1.467 -8.662 1.00 95.50 90 GLY A C 1
ATOM 739 O O . GLY A 1 90 ? -2.572 1.070 -8.422 1.00 95.50 90 GLY A O 1
ATOM 740 N N . LYS A 1 91 ? -1.113 2.049 -9.822 1.00 94.88 91 LYS A N 1
ATOM 741 C CA . LYS A 1 91 ? -2.058 2.177 -10.943 1.00 94.88 91 LYS A CA 1
ATOM 742 C C . LYS A 1 91 ? -2.243 0.856 -11.710 1.00 94.88 91 LYS A C 1
ATOM 744 O O . LYS A 1 91 ? -1.452 -0.070 -11.531 1.00 94.88 91 LYS A O 1
ATOM 749 N N . PRO A 1 92 ? -3.314 0.704 -12.514 1.00 91.62 92 PRO A N 1
ATOM 750 C CA . PRO A 1 92 ? -3.611 -0.562 -13.182 1.00 91.62 92 PRO A CA 1
ATOM 751 C C . PRO A 1 92 ? -2.574 -0.965 -14.231 1.00 91.6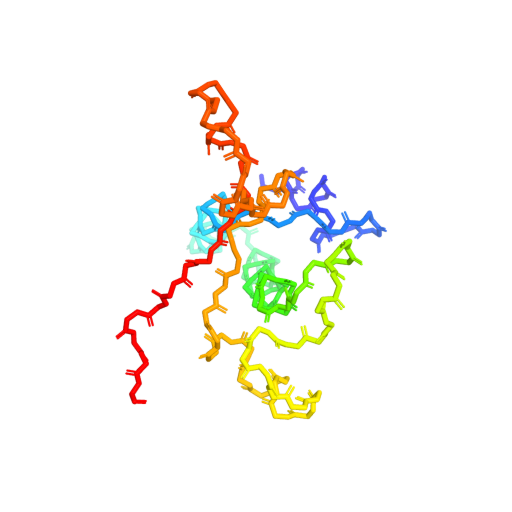2 92 PRO A C 1
ATOM 753 O O . PRO A 1 92 ? -2.167 -2.128 -14.238 1.00 91.62 92 PRO A O 1
ATOM 756 N N . LEU A 1 93 ? -2.141 -0.034 -15.083 1.00 93.56 93 LEU A N 1
ATOM 757 C CA . LEU A 1 93 ? -1.123 -0.300 -16.101 1.00 93.56 93 LEU A CA 1
ATOM 758 C C . LEU A 1 93 ? 0.273 -0.269 -15.460 1.00 93.56 93 LEU A C 1
ATOM 760 O O . LEU A 1 93 ? 0.416 0.356 -14.412 1.00 93.56 93 LEU A O 1
ATOM 764 N N . PRO A 1 94 ? 1.284 -0.967 -16.014 1.00 92.62 94 PRO A N 1
ATOM 765 C CA . PRO A 1 94 ? 2.674 -0.871 -15.551 1.00 92.62 94 PRO A CA 1
ATOM 766 C C . PRO A 1 94 ? 3.251 0.539 -15.789 1.00 92.62 94 PRO A C 1
ATOM 768 O O . PRO A 1 94 ? 2.510 1.467 -16.079 1.00 92.62 94 PRO A O 1
ATOM 771 N N . GLU A 1 95 ? 4.558 0.736 -15.623 1.00 90.50 95 GLU A N 1
ATOM 772 C CA . GLU A 1 95 ? 5.226 1.961 -16.091 1.00 90.50 95 GLU A CA 1
ATOM 773 C C . GLU A 1 95 ? 5.345 1.937 -17.621 1.00 90.50 95 GLU A C 1
ATOM 775 O O . GLU A 1 95 ? 5.649 0.885 -18.193 1.00 90.50 95 GLU A O 1
ATOM 780 N N . ARG A 1 96 ? 5.122 3.084 -18.279 1.00 90.62 96 ARG A N 1
ATOM 781 C CA . ARG A 1 96 ? 5.299 3.209 -19.733 1.00 90.62 96 ARG A CA 1
ATOM 782 C C . ARG A 1 96 ? 6.761 2.971 -20.085 1.00 90.62 96 ARG A C 1
ATOM 784 O O . ARG A 1 96 ? 7.661 3.545 -19.464 1.00 90.62 96 ARG A O 1
ATOM 791 N N . LYS A 1 97 ? 7.017 2.140 -21.091 1.00 87.56 97 LYS A N 1
ATOM 792 C CA . LYS A 1 97 ? 8.389 1.880 -21.531 1.00 87.56 97 LYS A CA 1
ATOM 793 C C . LYS A 1 97 ? 8.967 3.089 -22.271 1.00 87.56 97 LYS A C 1
ATOM 795 O O . LYS A 1 97 ? 8.220 3.844 -22.894 1.00 87.56 97 LYS A O 1
ATOM 800 N N . PRO A 1 98 ? 10.300 3.272 -22.265 1.00 87.38 98 PRO A N 1
ATOM 801 C CA . PRO A 1 98 ? 10.934 4.386 -22.968 1.00 87.38 98 PRO A CA 1
ATOM 802 C C . PRO A 1 98 ? 10.610 4.457 -24.469 1.00 87.38 98 PRO A C 1
ATOM 804 O O . PRO A 1 98 ? 10.589 5.549 -25.028 1.00 87.38 98 PRO A O 1
ATOM 807 N N . ASP A 1 99 ? 10.369 3.309 -25.106 1.00 91.50 99 ASP A N 1
ATOM 808 C CA . ASP A 1 99 ? 10.067 3.156 -26.532 1.00 91.50 99 ASP A CA 1
ATOM 809 C C . ASP A 1 99 ? 8.564 3.153 -26.860 1.00 91.50 99 ASP A C 1
ATOM 811 O O . ASP A 1 99 ? 8.195 3.217 -28.034 1.00 91.50 99 ASP A O 1
ATOM 815 N N . GLU A 1 100 ? 7.688 3.111 -25.853 1.00 89.31 100 GLU A N 1
ATOM 816 C CA . GLU A 1 100 ? 6.242 3.173 -26.066 1.00 89.31 100 GLU A CA 1
ATOM 817 C C . GLU A 1 100 ? 5.803 4.610 -26.393 1.00 89.31 100 GLU A C 1
ATOM 819 O O . GLU A 1 100 ? 6.198 5.550 -25.688 1.00 89.31 100 GLU A O 1
ATOM 824 N N . PRO A 1 101 ? 4.985 4.805 -27.446 1.00 90.19 101 PRO A N 1
ATOM 825 C CA . PRO A 1 101 ? 4.509 6.126 -27.831 1.00 90.19 101 PRO A CA 1
ATOM 826 C C . PRO A 1 101 ? 3.653 6.743 -26.722 1.00 90.19 101 PRO A C 1
ATOM 828 O O . PRO A 1 101 ? 2.981 6.041 -25.968 1.00 90.19 101 PRO A O 1
ATOM 831 N N . LEU A 1 102 ? 3.673 8.073 -26.653 1.00 89.19 102 LEU A N 1
ATOM 832 C CA . LEU A 1 102 ? 2.814 8.833 -25.753 1.00 89.19 102 LEU A CA 1
ATOM 833 C C . LEU A 1 102 ? 1.345 8.656 -26.163 1.00 89.19 102 LEU A C 1
ATOM 835 O O . LEU A 1 102 ? 0.993 8.9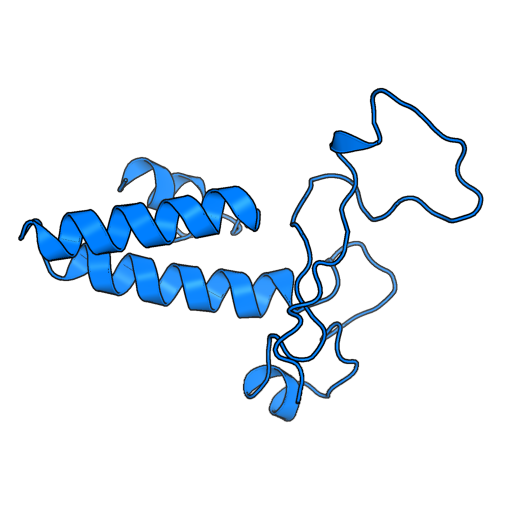30 -27.312 1.00 89.19 102 LEU A O 1
ATOM 839 N N . ASP A 1 103 ? 0.499 8.271 -25.211 1.00 91.75 103 ASP A N 1
ATOM 840 C CA . ASP A 1 103 ? -0.958 8.308 -25.347 1.00 91.75 103 ASP A CA 1
ATOM 841 C C . ASP A 1 103 ? -1.528 9.150 -24.204 1.00 91.75 103 ASP A C 1
ATOM 843 O O . ASP A 1 103 ? -1.627 8.693 -23.065 1.00 91.75 103 ASP A O 1
ATOM 847 N N . GLU A 1 104 ? -1.908 10.391 -24.519 1.00 90.19 104 GLU A N 1
ATOM 848 C CA . GLU A 1 104 ? -2.372 11.385 -23.542 1.00 90.19 104 GLU A CA 1
ATOM 849 C C . GLU A 1 104 ? -3.540 10.895 -22.673 1.00 90.19 104 GLU A C 1
ATOM 851 O O . GLU A 1 104 ? -3.668 11.315 -21.519 1.00 90.19 104 GLU A O 1
ATOM 856 N N . TYR A 1 105 ? -4.387 10.002 -23.196 1.00 88.94 105 TYR A N 1
ATOM 857 C CA . TYR A 1 105 ? -5.508 9.452 -22.439 1.00 88.94 105 TYR A CA 1
ATOM 858 C C . TYR A 1 105 ? -5.060 8.373 -21.45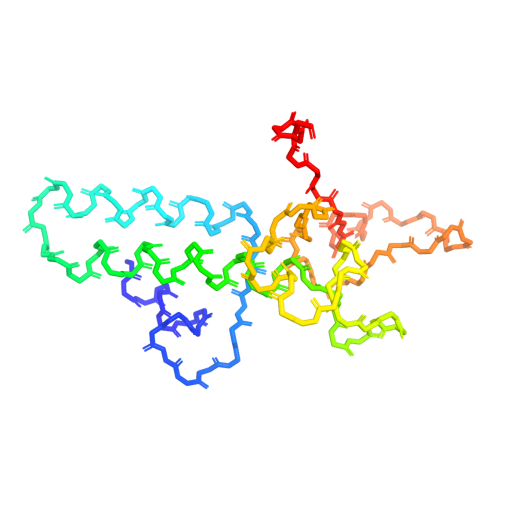5 1.00 88.94 105 TYR A C 1
ATOM 860 O O . TYR A 1 105 ? -5.643 8.256 -20.375 1.00 88.94 105 TYR A O 1
ATOM 868 N N . LEU A 1 106 ? -4.032 7.598 -21.807 1.00 90.00 106 LEU A N 1
ATOM 869 C CA . LEU A 1 106 ? -3.518 6.520 -20.968 1.00 90.00 106 LEU A CA 1
ATOM 870 C C . LEU A 1 106 ? -2.470 6.988 -19.964 1.00 90.00 106 LEU A C 1
ATOM 872 O O . LEU A 1 106 ? -2.327 6.314 -18.949 1.00 90.00 106 LEU A O 1
ATOM 876 N N . GLU A 1 107 ? -1.784 8.118 -20.180 1.00 87.75 107 GLU A N 1
ATOM 877 C CA . GLU A 1 107 ? -0.714 8.611 -19.286 1.00 87.75 107 GLU A CA 1
ATOM 878 C C . GLU A 1 107 ? -1.121 8.611 -17.798 1.00 87.75 107 GLU A C 1
ATOM 880 O O . GLU A 1 107 ? -0.329 8.266 -16.924 1.00 87.75 107 GLU A O 1
ATOM 885 N N . TRP A 1 108 ? -2.387 8.913 -17.496 1.00 87.88 108 TRP A N 1
ATOM 886 C CA . TRP A 1 108 ? -2.914 8.951 -16.126 1.00 87.88 108 TRP A CA 1
ATOM 887 C C . TRP A 1 108 ? -3.166 7.574 -15.494 1.00 87.88 108 TRP A C 1
ATOM 889 O O . TRP A 1 108 ? -3.415 7.492 -14.287 1.00 87.88 108 TRP A O 1
ATOM 899 N N . GLU A 1 109 ? -3.119 6.501 -16.278 1.00 91.06 109 GLU A N 1
ATOM 900 C CA . GLU A 1 109 ? -3.396 5.121 -15.873 1.00 91.06 109 GLU A CA 1
ATOM 901 C C . GLU A 1 109 ? -2.131 4.266 -15.699 1.00 91.06 109 GLU A C 1
ATOM 903 O O . GLU A 1 109 ? -2.240 3.142 -15.196 1.00 91.06 109 GLU A O 1
ATOM 908 N N . TRP A 1 110 ? -0.951 4.785 -16.059 1.00 91.38 110 TRP A N 1
ATOM 909 C CA . TRP A 1 110 ? 0.335 4.110 -15.851 1.00 91.38 110 TRP A CA 1
ATOM 910 C C . TRP A 1 110 ? 0.786 4.182 -14.396 1.00 91.38 110 TRP A C 1
ATOM 912 O O . TRP A 1 110 ? 0.571 5.173 -13.690 1.00 91.38 110 TRP A O 1
ATOM 922 N N . ASP A 1 111 ? 1.403 3.095 -13.933 1.00 93.25 111 ASP A N 1
ATOM 923 C CA . ASP A 1 111 ? 2.115 3.084 -12.662 1.00 93.25 111 ASP A CA 1
ATOM 924 C C . ASP A 1 111 ? 3.321 4.014 -12.740 1.00 93.25 111 ASP A C 1
ATOM 926 O O . ASP A 1 111 ? 3.726 4.519 -13.787 1.00 93.25 111 ASP A O 1
ATOM 930 N N . GLY A 1 112 ? 3.898 4.238 -11.579 1.00 91.00 112 GLY A N 1
ATOM 931 C CA . GLY A 1 112 ? 5.130 4.977 -11.437 1.00 91.00 112 GLY A CA 1
ATOM 932 C C . GLY A 1 112 ? 5.667 4.761 -10.047 1.00 91.00 112 GLY A C 1
ATOM 933 O O . GLY A 1 112 ? 5.055 4.069 -9.228 1.00 91.00 112 GLY A O 1
ATOM 934 N N . GLN A 1 113 ? 6.777 5.416 -9.758 1.00 89.62 113 GLN A N 1
ATOM 935 C CA . GLN A 1 113 ? 7.424 5.335 -8.466 1.00 89.62 113 GLN A CA 1
ATOM 936 C C . GLN A 1 113 ? 7.462 6.706 -7.803 1.00 89.62 113 GLN A C 1
ATOM 938 O O . GLN A 1 113 ? 8.002 7.676 -8.330 1.00 89.62 113 GLN A O 1
ATOM 943 N N . TYR A 1 114 ? 6.884 6.777 -6.612 1.00 85.25 114 TYR A N 1
ATOM 944 C CA . TYR A 1 114 ? 6.990 7.913 -5.722 1.00 85.25 114 TYR A CA 1
ATOM 945 C C . TYR A 1 114 ? 8.195 7.727 -4.796 1.00 85.25 114 TYR A C 1
ATOM 947 O O . TYR A 1 114 ? 8.229 6.823 -3.954 1.00 85.25 114 TYR A O 1
ATOM 955 N N . TYR A 1 115 ? 9.180 8.611 -4.932 1.00 77.62 115 TYR A N 1
ATOM 956 C CA . TYR A 1 115 ? 10.312 8.680 -4.017 1.00 77.62 115 TYR A CA 1
ATOM 957 C C . TYR A 1 115 ? 9.968 9.597 -2.846 1.00 77.62 115 TYR A C 1
ATOM 959 O O . TYR A 1 115 ? 9.696 10.785 -3.017 1.00 77.62 115 TYR A O 1
ATOM 967 N N . HIS A 1 116 ? 10.006 9.055 -1.630 1.00 62.72 116 HIS A N 1
ATOM 968 C CA . HIS A 1 116 ? 9.969 9.892 -0.440 1.00 62.72 116 HIS A CA 1
ATOM 969 C C . HIS A 1 116 ? 11.305 10.632 -0.312 1.00 62.72 116 HIS A C 1
ATOM 971 O O . HIS A 1 116 ? 12.340 10.009 -0.115 1.00 62.72 116 HIS A O 1
ATOM 977 N N . TYR A 1 117 ? 11.286 11.966 -0.346 1.00 59.06 117 TYR A N 1
ATOM 978 C CA . TYR A 1 117 ? 12.480 12.810 -0.156 1.00 59.06 117 TYR A CA 1
ATOM 979 C C . TYR A 1 117 ? 13.099 12.733 1.256 1.00 59.06 117 TYR A C 1
ATOM 981 O O . TYR A 1 117 ? 14.090 13.399 1.530 1.00 59.06 117 TYR A O 1
ATOM 989 N N . LEU A 1 118 ? 12.535 11.926 2.163 1.00 53.44 118 LEU A N 1
ATOM 990 C CA . LEU A 1 118 ? 13.079 11.643 3.501 1.00 53.44 118 LEU A CA 1
ATOM 991 C C . LEU A 1 118 ? 14.074 10.470 3.486 1.00 53.44 118 LEU A C 1
ATOM 993 O O . LEU A 1 118 ? 14.182 9.718 4.453 1.00 53.44 118 LEU A O 1
ATOM 997 N N . MET A 1 119 ? 14.784 10.308 2.376 1.00 48.25 119 MET A N 1
ATOM 998 C CA . MET A 1 119 ? 15.915 9.398 2.252 1.00 48.25 119 MET A CA 1
ATOM 999 C C . MET A 1 119 ? 17.130 10.117 2.844 1.00 48.25 119 MET A C 1
ATOM 1001 O O . MET A 1 119 ? 17.544 11.150 2.320 1.00 48.25 119 MET A O 1
ATOM 1005 N N . ARG A 1 120 ? 17.619 9.636 3.990 1.00 50.56 120 ARG A N 1
ATOM 1006 C CA . ARG A 1 120 ? 18.900 10.073 4.562 1.00 50.56 120 ARG A CA 1
ATOM 1007 C C . ARG A 1 120 ? 20.058 9.424 3.825 1.00 50.56 120 ARG A C 1
ATOM 1009 O O . ARG A 1 120 ? 19.914 8.230 3.489 1.00 50.56 120 ARG A O 1
#

pLDDT: mean 93.39, std 8.85, range [48.25, 98.75]

Secondary structure (DSSP, 8-state):
-HHHHHHTTSSSSSPP---HHHHHHHHHHHHHHHHTTS-THHHHHHHHHHHHHHHHHTB--TTSSS-SBTT---HHHHHH-TTTT-EE---SB-PPPTTSPP-TTTGGGB--EE--S---

Sequence (120 aa):
MNSFAYRTGLSSDLKPRRYLWTDAFAVCNFLELYRKGFGEKYRNLALKLVDQVHFILGRHRDDDVRKGWISGLNDEEGFKHPTIGGLRIGKPLPERKPDEPLDEYLEWEWDGQYYHYLMR